Protein AF-A0A3Q1EYN3-F1 (afdb_monomer)

Sequence (110 aa):
MDIIWEILIIFQANFIVCISAQPNPPKIHEGWWAYKEVVQGSFVPVPSFWGLVNSAWNLCSVGKRQSPVNIETSHMIFDPFLTPIKLNTGGRKVTTHKCKHTLESLLSAY

Structure (mmCIF, N/CA/C/O backbone):
data_AF-A0A3Q1EYN3-F1
#
_entry.id   AF-A0A3Q1EYN3-F1
#
loop_
_atom_site.group_PDB
_atom_site.id
_atom_site.type_symbol
_atom_site.label_atom_id
_atom_site.label_alt_id
_atom_site.label_comp_id
_atom_site.label_asym_id
_atom_site.label_entity_id
_atom_site.label_seq_id
_atom_site.pdbx_PDB_ins_code
_atom_site.Cartn_x
_atom_site.Cartn_y
_atom_site.Cartn_z
_atom_site.occupancy
_atom_site.B_iso_or_equiv
_atom_site.auth_seq_id
_atom_site.auth_comp_id
_atom_site.auth_asym_id
_atom_site.auth_atom_id
_atom_site.pdbx_PDB_model_num
ATOM 1 N N . MET A 1 1 ? 38.931 -3.598 -57.487 1.00 60.00 1 MET A N 1
ATOM 2 C CA . MET A 1 1 ? 39.650 -3.230 -56.245 1.00 60.00 1 MET A CA 1
ATOM 3 C C . MET A 1 1 ? 38.738 -2.474 -55.282 1.00 60.00 1 MET A C 1
ATOM 5 O O . MET A 1 1 ? 39.017 -2.461 -54.095 1.00 60.00 1 MET A O 1
ATOM 9 N N . ASP A 1 2 ? 37.622 -1.929 -55.765 1.00 72.12 2 ASP A N 1
ATOM 10 C CA . ASP A 1 2 ? 36.728 -1.025 -55.027 1.00 72.12 2 ASP A CA 1
ATOM 11 C C . ASP A 1 2 ? 35.861 -1.745 -53.983 1.00 72.12 2 ASP A C 1
ATOM 13 O O . ASP A 1 2 ? 35.713 -1.279 -52.862 1.00 72.12 2 ASP A O 1
ATOM 17 N N . ILE A 1 3 ? 35.395 -2.961 -54.293 1.00 77.00 3 ILE A N 1
ATOM 18 C CA . ILE A 1 3 ? 34.571 -3.778 -53.381 1.00 77.00 3 ILE A CA 1
ATOM 19 C C . ILE A 1 3 ? 35.334 -4.160 -52.101 1.00 77.00 3 ILE A C 1
ATOM 21 O O . ILE A 1 3 ? 34.754 -4.238 -51.023 1.00 77.00 3 ILE A O 1
ATOM 25 N N . ILE A 1 4 ? 36.647 -4.389 -52.208 1.00 80.12 4 ILE A N 1
ATOM 26 C CA . ILE A 1 4 ? 37.482 -4.761 -51.058 1.00 80.12 4 ILE A CA 1
ATOM 27 C C . ILE A 1 4 ? 37.583 -3.581 -50.085 1.00 80.12 4 ILE A C 1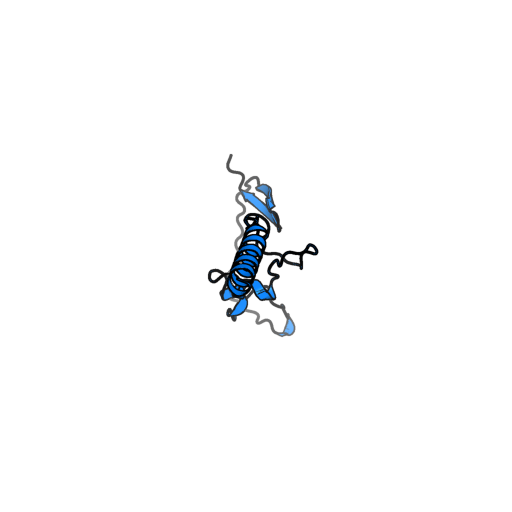
ATOM 29 O O . ILE A 1 4 ? 37.473 -3.785 -48.880 1.00 80.12 4 ILE A O 1
ATOM 33 N N . TRP A 1 5 ? 37.731 -2.357 -50.598 1.00 70.44 5 TRP A N 1
ATOM 34 C CA . TRP A 1 5 ? 37.787 -1.140 -49.785 1.00 70.44 5 TRP A CA 1
ATOM 35 C C . TRP A 1 5 ? 36.452 -0.822 -49.107 1.00 70.44 5 TRP A C 1
ATOM 37 O O . TRP A 1 5 ? 36.449 -0.484 -47.927 1.00 70.44 5 TRP A O 1
ATOM 47 N N . GLU A 1 6 ? 35.328 -1.017 -49.798 1.00 79.62 6 GLU A N 1
ATOM 48 C CA . GLU A 1 6 ? 33.979 -0.849 -49.233 1.00 79.62 6 GLU A CA 1
ATOM 49 C C . GLU A 1 6 ? 33.725 -1.798 -48.050 1.00 79.62 6 GLU A C 1
ATOM 51 O O . GLU A 1 6 ? 33.293 -1.377 -46.975 1.00 79.62 6 GLU A O 1
ATOM 56 N N . ILE A 1 7 ? 34.075 -3.081 -48.199 1.00 82.50 7 ILE A N 1
ATOM 57 C CA . ILE A 1 7 ? 33.946 -4.070 -47.115 1.00 82.50 7 ILE A CA 1
ATOM 58 C C . ILE A 1 7 ? 34.841 -3.688 -45.929 1.00 82.50 7 ILE A C 1
ATOM 60 O O . ILE A 1 7 ? 34.429 -3.807 -44.773 1.00 82.50 7 ILE A O 1
ATOM 64 N N . LEU A 1 8 ? 36.049 -3.195 -46.204 1.00 78.88 8 LEU A N 1
ATOM 65 C CA . LEU A 1 8 ? 36.998 -2.779 -45.176 1.00 78.88 8 LEU A CA 1
ATOM 66 C C . LEU A 1 8 ? 36.474 -1.562 -44.399 1.00 78.88 8 LEU A C 1
ATOM 68 O O . LEU A 1 8 ? 36.547 -1.555 -43.173 1.00 78.88 8 LEU A O 1
ATOM 72 N N . ILE A 1 9 ? 35.860 -0.589 -45.076 1.00 81.38 9 ILE A N 1
ATOM 73 C CA . ILE A 1 9 ? 35.227 0.580 -44.445 1.00 81.38 9 ILE A CA 1
ATOM 74 C C . ILE A 1 9 ? 34.046 0.158 -43.566 1.00 81.38 9 ILE A C 1
ATOM 76 O O . ILE A 1 9 ? 33.943 0.613 -42.426 1.00 81.38 9 ILE A O 1
ATOM 80 N N . ILE A 1 10 ? 33.191 -0.752 -44.041 1.00 81.62 10 ILE A N 1
ATOM 81 C CA . ILE A 1 10 ? 32.051 -1.258 -43.262 1.00 81.62 10 ILE A CA 1
ATOM 82 C C . ILE A 1 10 ? 32.539 -1.983 -42.000 1.00 81.62 10 ILE A C 1
ATOM 84 O O . ILE A 1 10 ? 31.991 -1.771 -40.916 1.00 81.62 10 ILE A O 1
ATOM 88 N N . PHE A 1 11 ? 33.586 -2.804 -42.098 1.00 79.12 11 PHE A N 1
ATOM 89 C CA . PHE A 1 11 ? 34.165 -3.481 -40.933 1.00 79.12 11 PHE A CA 1
ATOM 90 C C . PHE A 1 11 ? 34.770 -2.499 -39.924 1.00 79.12 11 PHE A C 1
ATOM 92 O O . PHE A 1 11 ? 34.531 -2.636 -38.723 1.00 79.12 11 PHE A O 1
ATOM 99 N N . GLN A 1 12 ? 35.503 -1.487 -40.395 1.00 77.50 12 GLN A N 1
ATOM 100 C CA . GLN A 1 12 ? 36.088 -0.449 -39.540 1.00 77.50 12 GLN A CA 1
ATOM 101 C C . GLN A 1 12 ? 34.999 0.383 -38.845 1.00 77.50 12 GLN A C 1
ATOM 103 O O . GLN A 1 12 ? 35.088 0.635 -37.645 1.00 77.50 12 GLN A O 1
ATOM 108 N N . ALA A 1 13 ? 33.928 0.741 -39.560 1.00 78.25 13 ALA A N 1
ATOM 109 C CA . ALA A 1 13 ? 32.799 1.477 -38.997 1.00 78.25 13 ALA A CA 1
ATOM 110 C C . ALA A 1 13 ? 32.061 0.665 -37.918 1.00 78.25 13 ALA A C 1
ATOM 112 O O . ALA A 1 13 ? 31.810 1.182 -36.829 1.00 78.25 13 ALA A O 1
ATOM 113 N N . ASN A 1 14 ? 31.780 -0.619 -38.171 1.00 72.56 14 ASN A N 1
ATOM 114 C CA . ASN A 1 14 ? 31.164 -1.505 -37.177 1.00 72.56 14 ASN A CA 1
ATOM 115 C C . ASN A 1 14 ? 32.053 -1.680 -35.937 1.00 72.56 14 ASN A C 1
ATOM 117 O O . ASN A 1 14 ? 31.559 -1.672 -34.812 1.00 72.56 14 ASN A O 1
ATOM 121 N N . PHE A 1 15 ? 33.371 -1.781 -36.123 1.00 74.06 15 PHE A N 1
ATOM 122 C CA . PHE A 1 15 ? 34.322 -1.903 -35.020 1.00 74.06 15 PHE A CA 1
ATOM 123 C C . PHE A 1 15 ? 34.372 -0.638 -34.145 1.00 74.06 15 PHE A C 1
ATOM 125 O O . PHE A 1 15 ? 34.338 -0.737 -32.918 1.00 74.06 15 PHE A O 1
ATOM 132 N N . ILE A 1 16 ? 34.366 0.552 -34.756 1.00 74.94 16 ILE A N 1
ATOM 133 C CA . ILE A 1 16 ? 34.343 1.838 -34.038 1.00 74.94 16 ILE A CA 1
ATOM 134 C C . ILE A 1 16 ? 33.036 2.009 -33.246 1.00 74.94 16 ILE A C 1
ATOM 136 O O . ILE A 1 16 ? 33.074 2.415 -32.081 1.00 74.94 16 ILE A O 1
ATOM 140 N N . VAL A 1 17 ? 31.889 1.647 -33.834 1.00 71.31 17 VAL A N 1
ATOM 141 C CA . VAL A 1 17 ? 30.582 1.687 -33.151 1.00 71.31 17 VAL A CA 1
ATOM 142 C C . VAL A 1 17 ? 30.586 0.775 -31.919 1.00 71.31 17 VAL A C 1
ATOM 144 O O . VAL A 1 17 ? 30.181 1.213 -30.840 1.00 71.31 17 VAL A O 1
ATOM 147 N N . CYS A 1 18 ? 31.135 -0.437 -32.034 1.00 63.47 18 CYS A N 1
ATOM 148 C CA . CYS A 1 18 ? 31.250 -1.380 -30.919 1.00 63.47 18 CYS A CA 1
ATOM 149 C C . CYS A 1 18 ? 32.170 -0.889 -29.785 1.00 63.47 18 CYS A C 1
ATOM 151 O O . CYS A 1 18 ? 31.864 -1.135 -28.622 1.00 63.47 18 CYS A O 1
ATOM 153 N N . ILE A 1 19 ? 33.266 -0.176 -30.082 1.00 64.50 19 ILE A N 1
ATOM 154 C CA . ILE A 1 19 ? 34.188 0.347 -29.050 1.00 64.50 19 ILE A CA 1
ATOM 155 C C . ILE A 1 19 ? 33.606 1.572 -28.319 1.00 64.50 19 ILE A C 1
ATOM 157 O O . ILE A 1 19 ? 33.895 1.789 -27.137 1.00 64.50 19 ILE A O 1
ATOM 161 N N . SER A 1 20 ? 32.757 2.361 -28.988 1.00 61.19 20 SER A N 1
ATOM 162 C CA . SER A 1 20 ? 32.083 3.516 -28.370 1.00 61.19 20 SER A CA 1
ATOM 163 C C . SER A 1 20 ? 31.028 3.122 -27.328 1.00 61.19 20 SER A C 1
ATOM 165 O O . SER A 1 20 ? 30.702 3.917 -26.443 1.00 61.19 20 SER A O 1
ATOM 167 N N . ALA A 1 21 ? 30.538 1.880 -27.385 1.00 57.41 21 ALA A N 1
ATOM 168 C CA . ALA A 1 21 ? 29.652 1.310 -26.383 1.00 57.41 21 ALA A CA 1
ATOM 169 C C . ALA A 1 21 ? 30.456 0.954 -25.126 1.00 57.41 21 ALA A C 1
ATOM 171 O O . ALA A 1 21 ? 30.796 -0.199 -24.883 1.00 57.41 21 ALA A O 1
ATOM 172 N N . GLN A 1 22 ? 30.774 1.958 -24.310 1.00 55.25 22 GLN A N 1
ATOM 173 C CA . GLN A 1 22 ? 31.258 1.721 -22.954 1.00 55.25 22 GLN A CA 1
ATOM 174 C C . GLN A 1 22 ? 30.134 1.036 -22.163 1.00 55.25 22 GLN A C 1
ATOM 176 O O . GLN A 1 22 ? 29.096 1.669 -21.931 1.00 55.25 22 GLN A O 1
ATOM 181 N N . PRO A 1 23 ? 30.295 -0.223 -21.707 1.00 53.56 23 PRO A N 1
ATOM 182 C CA . PRO A 1 23 ? 29.399 -0.775 -20.714 1.00 53.56 23 PRO A CA 1
ATOM 183 C C . PRO A 1 23 ? 29.762 -0.072 -19.412 1.00 53.56 23 PRO A C 1
ATOM 185 O O . PRO A 1 23 ? 30.631 -0.521 -18.674 1.00 53.56 23 PRO A O 1
ATOM 188 N N . ASN A 1 24 ? 29.139 1.075 -19.144 1.00 49.69 24 ASN A N 1
ATOM 189 C CA . ASN A 1 24 ? 29.135 1.618 -17.797 1.00 49.69 24 ASN A CA 1
ATOM 190 C C . ASN A 1 24 ? 28.426 0.572 -16.933 1.00 49.69 24 ASN A C 1
ATOM 192 O O . ASN A 1 24 ? 27.219 0.389 -17.121 1.00 49.69 24 ASN A O 1
ATOM 196 N N . PRO A 1 25 ? 29.120 -0.140 -16.020 1.00 51.34 25 PRO A N 1
ATOM 197 C CA . PRO A 1 25 ? 28.427 -1.000 -15.084 1.00 51.34 25 PRO A CA 1
ATOM 198 C C . PRO A 1 25 ? 27.495 -0.076 -14.302 1.00 51.34 25 PRO A C 1
ATOM 200 O O . PRO A 1 25 ? 27.960 0.894 -13.686 1.00 51.34 25 PRO A O 1
ATOM 203 N N . PRO A 1 26 ? 26.176 -0.281 -14.388 1.00 52.38 26 PRO A N 1
ATOM 204 C CA . PRO A 1 26 ? 25.257 0.643 -13.771 1.00 52.38 26 PRO A CA 1
ATOM 205 C C . PRO A 1 26 ? 25.512 0.547 -12.260 1.00 52.38 26 PRO A C 1
ATOM 207 O O . PRO A 1 26 ? 25.505 -0.539 -11.677 1.00 52.38 26 PRO A O 1
ATOM 210 N N . LYS A 1 27 ? 25.843 1.684 -11.632 1.00 47.22 27 LYS A N 1
ATOM 211 C CA . LYS A 1 27 ? 26.044 1.823 -10.180 1.00 47.22 27 LYS A CA 1
ATOM 212 C C . LYS A 1 27 ? 24.689 1.616 -9.480 1.00 47.22 27 LYS A C 1
ATOM 214 O O . LYS A 1 27 ? 24.075 2.558 -8.997 1.00 47.22 27 LYS A O 1
ATOM 219 N N . ILE A 1 28 ? 24.189 0.382 -9.509 1.00 48.47 28 ILE A N 1
ATOM 220 C CA . ILE A 1 28 ? 22.804 0.001 -9.190 1.00 48.47 28 ILE A CA 1
ATOM 221 C C . ILE A 1 28 ? 22.568 -0.193 -7.693 1.00 48.47 28 ILE A C 1
ATOM 223 O O . ILE A 1 28 ? 21.422 -0.221 -7.269 1.00 48.47 28 ILE A O 1
ATOM 227 N N . HIS A 1 29 ? 23.608 -0.291 -6.867 1.00 51.47 29 HIS A N 1
ATOM 228 C CA . HIS A 1 29 ? 23.413 -0.758 -5.491 1.00 51.47 29 HIS A CA 1
ATOM 229 C C . HIS A 1 29 ? 22.727 0.252 -4.561 1.00 51.47 29 HIS A C 1
ATOM 231 O O . HIS A 1 29 ? 22.235 -0.137 -3.511 1.00 51.47 29 HIS A O 1
ATOM 237 N N . GLU A 1 30 ? 22.642 1.530 -4.936 1.00 54.53 30 GLU A N 1
ATOM 238 C CA . GLU A 1 30 ? 22.097 2.550 -4.037 1.00 54.53 30 GLU A CA 1
ATOM 239 C C . GLU A 1 30 ? 20.789 3.180 -4.530 1.00 54.53 30 GLU A C 1
ATOM 241 O O . GLU A 1 30 ? 20.156 3.894 -3.769 1.00 54.53 30 GLU A O 1
ATOM 246 N N . GLY A 1 31 ? 20.349 2.981 -5.773 1.00 65.94 31 GLY A N 1
ATOM 247 C CA . GLY A 1 31 ? 19.258 3.775 -6.373 1.00 65.94 31 GLY A CA 1
ATOM 248 C C . GLY A 1 31 ? 18.335 2.997 -7.302 1.00 65.94 31 GLY A C 1
ATOM 249 O O . GLY A 1 31 ? 17.758 3.578 -8.210 1.00 65.94 31 GLY A O 1
ATOM 250 N N . TRP A 1 32 ? 18.224 1.687 -7.100 1.00 74.12 32 TRP A N 1
ATOM 251 C CA . TRP A 1 32 ? 17.447 0.758 -7.929 1.00 74.12 32 TRP A CA 1
ATOM 252 C C . TRP A 1 32 ? 15.919 0.911 -7.853 1.00 74.12 32 TRP A C 1
ATOM 254 O O . TRP A 1 32 ? 15.211 0.275 -8.627 1.00 74.12 32 TRP A O 1
ATOM 264 N N . TRP A 1 33 ? 15.404 1.749 -6.952 1.00 85.19 33 TRP A N 1
ATOM 265 C CA . TRP A 1 33 ? 13.999 2.144 -6.875 1.00 85.19 33 TRP A CA 1
ATOM 266 C C . TRP A 1 33 ? 13.880 3.526 -6.231 1.00 85.19 33 TRP A C 1
ATOM 268 O O . TRP A 1 33 ? 14.758 3.951 -5.476 1.00 85.19 33 TRP A O 1
ATOM 278 N N . ALA A 1 34 ? 12.804 4.248 -6.536 1.00 85.69 34 ALA A N 1
ATOM 279 C CA . ALA A 1 34 ? 12.537 5.552 -5.941 1.00 85.69 34 ALA A CA 1
ATOM 280 C C . ALA A 1 34 ? 11.036 5.814 -5.790 1.00 85.69 34 ALA A C 1
ATOM 282 O O . ALA A 1 34 ? 10.208 5.163 -6.419 1.00 85.69 34 ALA A O 1
ATOM 283 N N . TYR A 1 35 ? 10.696 6.806 -4.965 1.00 86.56 35 TYR A N 1
ATOM 284 C CA . TYR A 1 35 ? 9.326 7.317 -4.841 1.00 86.56 35 TYR A CA 1
ATOM 285 C C . TYR A 1 35 ? 8.967 8.337 -5.927 1.00 86.56 35 TYR A C 1
ATOM 287 O O . TYR A 1 35 ? 7.795 8.502 -6.249 1.00 86.56 35 TYR A O 1
ATOM 295 N N . LYS A 1 36 ? 9.968 9.027 -6.482 1.00 81.38 36 LYS A N 1
ATOM 296 C CA . LYS A 1 36 ? 9.811 10.048 -7.518 1.00 81.38 36 LYS A CA 1
ATOM 297 C C . LYS A 1 36 ? 10.839 9.818 -8.620 1.00 81.38 36 LYS A C 1
ATOM 299 O O . LYS A 1 36 ? 11.901 9.253 -8.367 1.00 81.38 36 LYS A O 1
ATOM 304 N N . GLU A 1 37 ? 10.505 10.260 -9.826 1.00 69.56 37 GLU A N 1
ATOM 305 C CA . GLU A 1 37 ? 11.425 10.293 -10.958 1.00 69.56 37 GLU A CA 1
ATOM 306 C C . GLU A 1 37 ? 12.737 11.011 -10.600 1.00 69.56 37 GLU A C 1
ATOM 308 O O . GLU A 1 37 ? 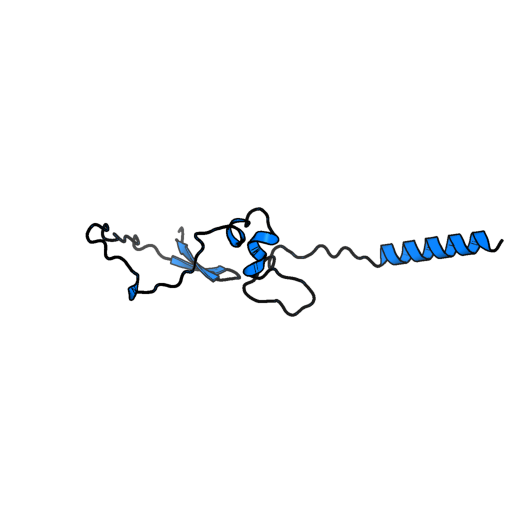12.746 12.051 -9.934 1.00 69.56 37 GLU A O 1
ATOM 313 N N . VAL A 1 38 ? 13.858 10.431 -11.031 1.00 63.38 38 VAL A N 1
ATOM 314 C CA . VAL A 1 38 ? 15.187 11.024 -10.870 1.00 63.38 38 VAL A CA 1
ATOM 315 C C . VAL A 1 38 ? 15.529 11.765 -12.158 1.00 63.38 38 VAL A C 1
ATOM 317 O O . VAL A 1 38 ? 15.629 11.167 -13.227 1.00 63.38 38 VAL A O 1
ATOM 320 N N . VAL A 1 39 ? 15.713 13.081 -12.063 1.00 56.97 39 VAL A N 1
ATOM 321 C CA . VAL A 1 39 ? 16.044 13.939 -13.207 1.00 56.97 39 VAL A CA 1
ATOM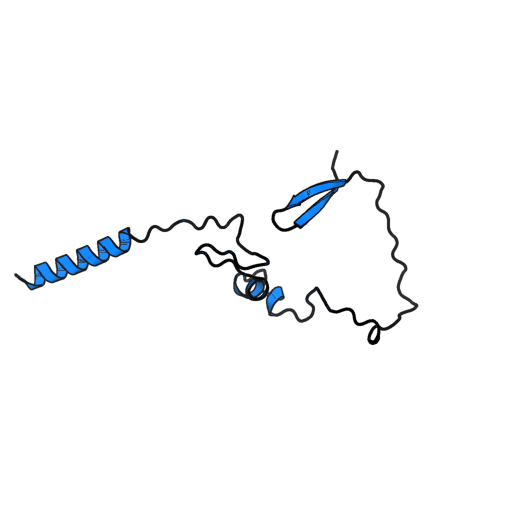 322 C C . VAL A 1 39 ? 17.554 13.897 -13.452 1.00 56.97 39 VAL A C 1
ATOM 324 O O . VAL A 1 39 ? 18.264 14.784 -13.001 1.00 56.97 39 VAL A O 1
ATOM 327 N N . GLN A 1 40 ? 18.067 12.846 -14.105 1.00 54.09 40 GLN A N 1
ATOM 328 C CA . GLN A 1 40 ? 19.430 12.818 -14.676 1.00 54.09 40 GLN A CA 1
ATOM 329 C C . GLN A 1 40 ? 19.670 11.541 -15.504 1.00 54.09 40 GLN A C 1
ATOM 331 O O . GLN A 1 40 ? 20.377 10.631 -15.083 1.00 54.09 40 GLN A O 1
ATOM 336 N N . GLY A 1 41 ? 19.055 11.454 -16.689 1.00 59.66 41 GLY A N 1
ATOM 337 C CA . GLY A 1 41 ? 19.469 10.534 -17.765 1.00 59.66 41 GLY A CA 1
ATOM 338 C C . GLY A 1 41 ? 19.437 9.022 -17.483 1.00 59.66 41 GLY A C 1
ATOM 339 O O . GLY A 1 41 ? 19.886 8.256 -18.329 1.00 59.66 41 GLY A O 1
ATOM 340 N N . SER A 1 42 ? 18.917 8.578 -16.336 1.00 67.00 42 SER A N 1
ATOM 341 C CA . SER A 1 42 ? 18.797 7.170 -15.945 1.00 67.00 42 SER A CA 1
ATOM 342 C C . SER A 1 42 ? 17.383 6.890 -15.441 1.00 67.00 42 SER A C 1
ATOM 344 O O . SER A 1 42 ? 16.863 7.625 -14.600 1.00 67.00 42 SER A O 1
ATOM 346 N N . PHE A 1 43 ? 16.751 5.838 -15.965 1.00 75.44 43 PHE A N 1
ATOM 347 C CA . PHE A 1 43 ? 15.412 5.426 -15.555 1.00 75.44 43 PHE A CA 1
ATOM 348 C C . PHE A 1 43 ? 15.472 4.729 -14.192 1.00 75.44 43 PHE A C 1
ATOM 350 O O . PHE A 1 43 ? 16.025 3.637 -14.068 1.00 75.44 43 PHE A O 1
ATOM 357 N N . VAL A 1 44 ? 14.880 5.355 -13.173 1.00 82.06 44 VAL A N 1
ATOM 358 C CA . VAL A 1 44 ? 14.694 4.760 -11.845 1.00 82.06 44 VAL A CA 1
ATOM 359 C C . VAL A 1 44 ? 13.214 4.418 -11.671 1.00 82.06 44 VAL A C 1
ATOM 361 O O . VAL A 1 44 ? 12.373 5.308 -11.826 1.00 82.06 44 VAL A O 1
ATOM 364 N N . PRO A 1 45 ? 12.866 3.158 -11.353 1.00 84.44 45 PRO A N 1
ATOM 365 C CA . PRO A 1 45 ? 11.477 2.741 -11.286 1.00 84.44 45 PRO A CA 1
ATOM 366 C C . PRO A 1 45 ? 10.763 3.396 -10.103 1.00 84.44 45 PRO A C 1
ATOM 368 O O . PRO A 1 45 ? 11.145 3.240 -8.938 1.00 84.44 45 PRO A O 1
ATOM 371 N N . VAL A 1 46 ? 9.702 4.125 -10.437 1.00 89.50 46 VAL A N 1
ATOM 372 C CA . VAL A 1 46 ? 8.754 4.727 -9.492 1.00 89.50 46 VAL A CA 1
ATOM 373 C C . VAL A 1 46 ? 7.722 3.684 -9.027 1.00 89.50 46 VAL A C 1
ATOM 375 O O . VAL A 1 46 ? 7.661 2.608 -9.631 1.00 89.50 46 VAL A O 1
ATOM 378 N N . PRO A 1 47 ? 6.889 3.963 -8.002 1.00 92.69 47 PRO A N 1
ATOM 379 C CA . PRO A 1 47 ? 5.996 2.964 -7.406 1.00 92.69 47 PRO A CA 1
ATOM 380 C C . PRO A 1 47 ? 5.137 2.179 -8.401 1.00 92.69 47 PRO A C 1
ATOM 382 O O . PRO A 1 47 ? 5.032 0.959 -8.292 1.00 92.69 47 PRO A O 1
ATOM 385 N N . SER A 1 48 ? 4.615 2.843 -9.436 1.00 90.56 48 SER A N 1
ATOM 386 C CA . SER A 1 48 ? 3.810 2.208 -10.490 1.00 90.56 48 SER A CA 1
ATOM 387 C C . SER A 1 48 ? 4.549 1.121 -11.288 1.00 90.56 48 SER A C 1
ATOM 389 O O . SER A 1 48 ? 3.903 0.306 -11.939 1.00 90.56 48 SER A O 1
ATOM 391 N N . PHE A 1 49 ? 5.887 1.092 -11.250 1.00 92.00 49 PHE A N 1
ATOM 392 C CA . PHE A 1 49 ? 6.728 0.153 -12.000 1.00 92.00 49 PHE A CA 1
ATOM 393 C C . PHE A 1 49 ? 7.439 -0.883 -11.125 1.00 92.00 49 PHE A C 1
ATOM 395 O O . PHE A 1 49 ? 8.027 -1.810 -11.680 1.00 92.00 49 PHE A O 1
ATOM 402 N N . TRP A 1 50 ? 7.395 -0.786 -9.790 1.00 93.00 50 TRP A N 1
ATOM 403 C CA . TRP A 1 50 ? 8.158 -1.683 -8.904 1.00 93.00 50 TRP A CA 1
ATOM 404 C C . TRP A 1 50 ? 7.889 -3.169 -9.166 1.00 93.00 50 TRP A C 1
ATOM 406 O O . TRP A 1 50 ? 8.829 -3.958 -9.217 1.00 93.00 50 TRP A O 1
ATOM 416 N N . GLY A 1 51 ? 6.631 -3.542 -9.415 1.00 93.50 51 GLY A N 1
ATOM 417 C CA . GLY A 1 51 ? 6.268 -4.930 -9.715 1.00 93.50 51 GLY A CA 1
ATOM 418 C C . GLY A 1 51 ? 6.597 -5.403 -11.133 1.00 93.50 51 GLY A C 1
ATOM 419 O O . GLY A 1 51 ? 6.525 -6.598 -11.392 1.00 93.50 51 GLY A O 1
ATOM 420 N N . LEU A 1 52 ? 6.967 -4.493 -12.039 1.00 91.50 52 LEU A N 1
ATOM 421 C CA . LEU A 1 52 ? 7.296 -4.804 -13.437 1.00 91.50 52 LEU A CA 1
ATOM 422 C C . LEU A 1 52 ? 8.806 -4.948 -13.664 1.00 91.50 52 LEU A C 1
ATOM 424 O O . LEU A 1 52 ? 9.230 -5.659 -14.569 1.00 91.50 52 LEU A O 1
ATOM 428 N N . VAL A 1 53 ? 9.617 -4.269 -12.850 1.00 89.31 53 VAL A N 1
ATOM 429 C CA . VAL A 1 53 ? 11.083 -4.219 -13.005 1.00 89.31 53 VAL A CA 1
ATOM 430 C C . VAL A 1 53 ? 11.828 -5.282 -12.203 1.00 89.31 53 VAL A C 1
ATOM 432 O O . VAL A 1 53 ? 13.010 -5.512 -12.443 1.00 89.31 53 VAL A O 1
ATOM 435 N N . ASN A 1 54 ? 11.160 -5.923 -11.242 1.00 86.69 54 ASN A N 1
ATOM 436 C CA . ASN A 1 54 ? 11.741 -6.968 -10.411 1.00 86.69 54 ASN A CA 1
ATOM 437 C C . ASN A 1 54 ? 10.701 -8.059 -10.128 1.00 86.69 54 ASN A C 1
ATOM 439 O O . ASN A 1 54 ? 9.673 -7.797 -9.501 1.00 86.69 54 ASN A O 1
ATOM 443 N N . SER A 1 55 ? 10.984 -9.298 -10.542 1.00 89.50 55 SER A N 1
ATOM 444 C CA . SER A 1 55 ? 10.075 -10.434 -10.337 1.00 89.50 55 SER A CA 1
ATOM 445 C C . SER A 1 55 ? 9.816 -10.733 -8.858 1.00 89.50 55 SER A C 1
ATOM 447 O O . SER A 1 55 ? 8.719 -11.173 -8.513 1.00 89.50 55 SER A O 1
ATOM 449 N N . ALA A 1 56 ? 10.766 -10.426 -7.967 1.00 92.38 56 ALA A N 1
ATOM 450 C CA . ALA A 1 56 ? 10.585 -10.569 -6.523 1.00 92.38 56 ALA A CA 1
ATOM 451 C C . ALA A 1 56 ? 9.552 -9.581 -5.951 1.00 92.38 56 ALA A C 1
ATOM 453 O O . ALA A 1 56 ? 9.047 -9.790 -4.849 1.00 92.38 56 ALA A O 1
ATOM 454 N N . TRP A 1 57 ? 9.221 -8.511 -6.683 1.00 93.38 57 TRP A N 1
ATOM 455 C CA . TRP A 1 57 ? 8.304 -7.450 -6.251 1.00 93.38 57 TRP A CA 1
ATOM 456 C C . TRP A 1 57 ? 6.973 -7.465 -7.005 1.00 93.38 57 TRP A C 1
ATOM 458 O O . TRP A 1 57 ? 6.202 -6.512 -6.917 1.00 93.38 57 TRP A O 1
ATOM 468 N N . ASN A 1 58 ? 6.656 -8.552 -7.715 1.00 94.88 58 ASN A N 1
ATOM 469 C CA . ASN A 1 58 ? 5.442 -8.669 -8.529 1.00 94.88 58 ASN A CA 1
ATOM 470 C C . ASN A 1 58 ? 4.149 -8.312 -7.759 1.00 94.88 58 ASN A C 1
ATOM 472 O O . ASN A 1 58 ? 3.226 -7.724 -8.320 1.00 94.88 58 ASN A O 1
ATOM 476 N N . LEU A 1 59 ? 4.092 -8.581 -6.446 1.00 96.06 59 LEU A N 1
ATOM 477 C CA . LEU A 1 59 ? 2.947 -8.219 -5.596 1.00 96.06 59 LEU A CA 1
ATOM 478 C C . LEU A 1 59 ? 2.602 -6.721 -5.625 1.00 96.06 59 LEU A C 1
ATOM 480 O O . LEU A 1 59 ? 1.429 -6.391 -5.468 1.00 96.06 59 LEU A O 1
ATOM 484 N N . CYS A 1 60 ? 3.566 -5.835 -5.888 1.00 95.25 60 CYS A N 1
ATOM 485 C CA . CYS A 1 60 ? 3.313 -4.402 -6.047 1.00 95.25 60 CYS A CA 1
ATOM 486 C C . CYS A 1 60 ? 2.428 -4.086 -7.266 1.00 95.25 60 CYS A C 1
ATOM 488 O O . CYS A 1 60 ? 1.774 -3.050 -7.283 1.00 95.25 60 CYS A O 1
ATOM 490 N N . SER A 1 61 ? 2.401 -4.962 -8.277 1.00 95.00 61 SER A N 1
ATOM 491 C CA . SER A 1 61 ? 1.577 -4.799 -9.480 1.00 95.00 61 SER A CA 1
ATOM 492 C C . SER A 1 61 ? 0.324 -5.679 -9.459 1.00 95.00 61 SER A C 1
ATOM 494 O O . SER A 1 61 ? -0.764 -5.197 -9.767 1.00 95.00 61 SER A O 1
ATOM 496 N N . VAL A 1 62 ? 0.441 -6.954 -9.068 1.00 96.12 62 VAL A N 1
ATOM 497 C CA . VAL A 1 62 ? -0.683 -7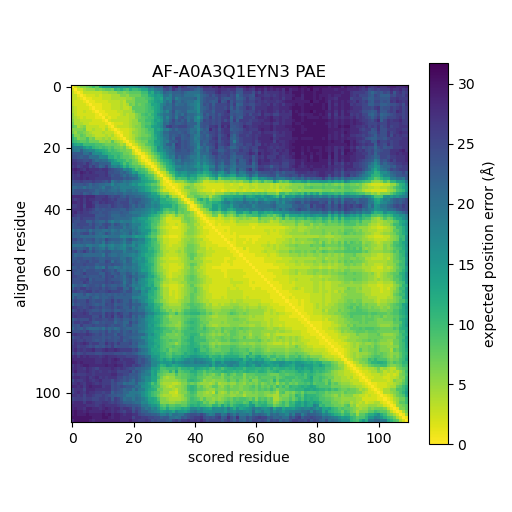.914 -9.144 1.00 96.12 62 VAL A CA 1
ATOM 498 C C . VAL A 1 62 ? -1.446 -8.094 -7.827 1.00 96.12 62 VAL A C 1
ATOM 500 O O . VAL A 1 62 ? -2.482 -8.765 -7.786 1.00 96.12 62 VAL A O 1
ATOM 503 N N . GLY A 1 63 ? -0.945 -7.533 -6.726 1.00 96.44 63 GLY A N 1
ATOM 504 C CA . GLY A 1 63 ? -1.552 -7.666 -5.408 1.00 96.44 63 GLY A CA 1
ATOM 505 C C . GLY A 1 63 ? -2.879 -6.912 -5.301 1.00 96.44 63 GLY A C 1
ATOM 506 O O . GLY A 1 63 ? -2.945 -5.711 -5.518 1.00 96.44 63 GLY A O 1
ATOM 507 N N . LYS A 1 64 ? -3.943 -7.600 -4.871 1.00 97.50 64 LYS A N 1
ATOM 508 C CA . LYS A 1 64 ? -5.276 -6.994 -4.651 1.00 97.50 64 LYS A CA 1
ATOM 509 C C . LYS A 1 64 ? -5.479 -6.407 -3.248 1.00 97.50 64 LYS A C 1
ATOM 511 O O . LYS A 1 64 ? -6.538 -5.871 -2.948 1.00 97.50 64 LYS A O 1
ATOM 516 N N . ARG A 1 65 ? -4.492 -6.575 -2.366 1.00 97.25 65 ARG A N 1
ATOM 517 C CA . ARG A 1 65 ? -4.518 -6.161 -0.953 1.00 97.25 65 ARG A CA 1
ATOM 518 C C . ARG A 1 65 ? -3.224 -5.421 -0.604 1.00 97.25 65 ARG A C 1
ATOM 520 O O . ARG A 1 65 ? -2.453 -5.881 0.229 1.00 97.25 65 ARG A O 1
ATOM 527 N N . GLN A 1 66 ? -2.942 -4.350 -1.340 1.00 97.25 66 GLN A N 1
ATOM 528 C CA . GLN A 1 66 ? -1.763 -3.504 -1.137 1.00 97.25 66 GLN A CA 1
ATOM 529 C C . GLN A 1 66 ? -2.071 -2.365 -0.157 1.00 97.25 66 GLN A C 1
ATOM 531 O O . GLN A 1 66 ? -3.222 -1.965 -0.004 1.00 97.25 66 GLN A O 1
ATOM 536 N N . SER A 1 67 ? -1.032 -1.850 0.494 1.00 96.44 67 SER A N 1
ATOM 537 C CA . SER A 1 67 ? -1.076 -0.653 1.339 1.00 96.44 67 SER A CA 1
ATOM 538 C C . SER A 1 67 ? -0.260 0.479 0.700 1.00 96.44 67 SER A C 1
ATOM 540 O O . SER A 1 67 ? 0.713 0.175 0.007 1.00 96.44 67 SER A O 1
ATOM 542 N N . PRO A 1 68 ? -0.561 1.762 0.979 1.00 95.94 68 PRO A N 1
ATOM 543 C CA . PRO A 1 68 ? -1.634 2.259 1.848 1.00 95.94 68 PRO A CA 1
ATOM 544 C C . PRO A 1 68 ? -3.030 2.147 1.211 1.00 95.94 68 PRO A C 1
ATOM 546 O O . PRO A 1 68 ? -3.156 2.028 -0.004 1.00 95.94 68 PRO A O 1
ATOM 549 N N . VAL A 1 69 ? -4.076 2.202 2.043 1.00 95.69 69 VAL A N 1
ATOM 550 C CA . VAL A 1 69 ? -5.486 2.262 1.611 1.00 95.69 69 VAL A CA 1
ATOM 551 C C . VAL A 1 69 ? -6.161 3.505 2.187 1.00 95.69 69 VAL A C 1
ATOM 553 O O . VAL A 1 69 ? -5.764 3.986 3.250 1.00 95.69 69 VAL A O 1
ATOM 556 N N . ASN A 1 70 ? -7.185 4.017 1.504 1.00 96.25 70 ASN A N 1
ATOM 557 C CA . ASN A 1 70 ? -8.035 5.070 2.055 1.00 96.25 70 ASN A CA 1
ATOM 558 C C . ASN A 1 70 ? -8.892 4.500 3.198 1.00 96.25 70 ASN A C 1
ATOM 560 O O . ASN A 1 70 ? -9.529 3.461 3.022 1.00 96.25 70 ASN A O 1
ATOM 564 N N . ILE A 1 71 ? -8.912 5.161 4.358 1.00 96.25 71 ILE A N 1
ATOM 565 C CA . ILE A 1 71 ? -9.718 4.742 5.514 1.00 96.25 71 ILE A CA 1
ATOM 566 C C . ILE A 1 71 ? -10.952 5.644 5.596 1.00 96.25 71 ILE A C 1
ATOM 568 O O . ILE A 1 71 ? -10.921 6.715 6.198 1.00 96.25 71 ILE A O 1
ATOM 572 N N . GLU A 1 72 ? -12.049 5.199 4.988 1.00 96.56 72 GLU A N 1
ATOM 573 C CA . GLU A 1 72 ? -13.343 5.885 5.036 1.00 96.56 72 GLU A CA 1
ATOM 574 C C . GLU A 1 72 ? -14.125 5.425 6.266 1.00 96.56 72 GLU A C 1
ATOM 576 O O . GLU A 1 72 ? -14.668 4.320 6.303 1.00 96.56 72 GLU A O 1
ATOM 581 N N . THR A 1 73 ? -14.190 6.273 7.295 1.00 96.12 73 THR A N 1
ATOM 582 C CA . THR A 1 73 ? -14.848 5.939 8.571 1.00 96.12 73 THR A CA 1
ATOM 583 C C . THR A 1 73 ? -16.341 5.643 8.417 1.00 96.12 73 THR A C 1
ATOM 585 O O . THR A 1 73 ? -16.877 4.863 9.197 1.00 96.12 73 THR A O 1
ATOM 588 N N . SER A 1 74 ? -16.999 6.188 7.389 1.00 96.25 74 SER A N 1
ATOM 589 C CA . SER A 1 74 ? -18.398 5.894 7.043 1.00 96.25 74 SER A CA 1
ATOM 590 C C . SER A 1 74 ? -18.632 4.450 6.594 1.00 96.25 74 SER A C 1
ATOM 592 O O . SER A 1 74 ? -19.753 3.960 6.694 1.00 96.25 74 SER A O 1
ATOM 594 N N . HIS A 1 75 ? -17.600 3.775 6.083 1.00 95.75 75 HIS A N 1
ATOM 595 C CA . HIS A 1 75 ? -17.667 2.400 5.576 1.00 95.75 75 HIS A CA 1
ATOM 596 C C . HIS A 1 75 ? -16.975 1.395 6.509 1.00 95.75 75 HIS A C 1
ATOM 598 O O . HIS A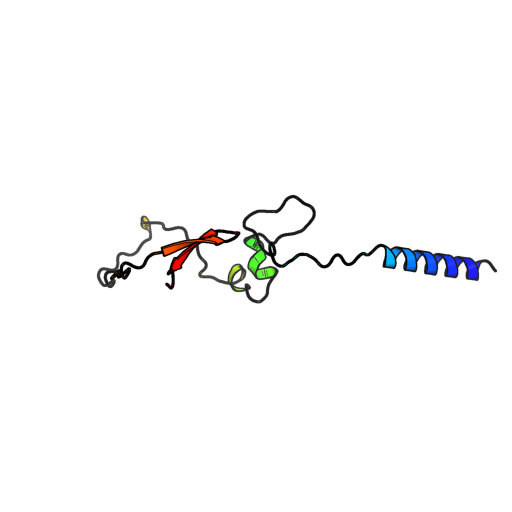 1 75 ? -16.876 0.209 6.191 1.00 95.75 75 HIS A O 1
ATOM 604 N N . MET A 1 76 ? -16.481 1.851 7.663 1.00 95.25 76 MET A N 1
ATOM 605 C CA . MET A 1 76 ? -15.819 0.997 8.640 1.00 95.25 76 MET A CA 1
ATOM 606 C C . MET A 1 76 ? -16.850 0.219 9.462 1.00 95.25 76 MET A C 1
ATOM 608 O O . MET A 1 76 ? -17.838 0.769 9.942 1.00 95.25 76 MET A O 1
ATOM 612 N N . ILE A 1 77 ? -16.591 -1.071 9.661 1.00 95.62 77 ILE A N 1
ATOM 613 C CA . ILE A 1 77 ? -17.408 -1.928 10.519 1.00 95.62 77 ILE A CA 1
ATOM 614 C C . ILE A 1 77 ? -16.819 -1.889 11.929 1.00 95.62 77 ILE A C 1
ATOM 616 O O . ILE A 1 77 ? -15.633 -2.157 12.117 1.00 95.62 77 ILE A O 1
ATOM 620 N N . PHE A 1 78 ? -17.651 -1.570 12.920 1.00 95.31 78 PHE A N 1
ATOM 621 C CA . PHE A 1 78 ? -17.286 -1.714 14.324 1.00 95.31 78 PHE A CA 1
ATOM 622 C C . PHE A 1 78 ? -17.404 -3.181 14.745 1.00 95.31 78 PHE A C 1
ATOM 624 O O . PHE A 1 78 ? -18.473 -3.778 14.620 1.00 95.31 78 PHE A O 1
ATOM 631 N N . ASP A 1 79 ? -16.317 -3.741 15.269 1.00 96.25 79 ASP A N 1
ATOM 632 C CA . ASP A 1 79 ? -16.284 -5.088 15.831 1.00 96.25 79 ASP A CA 1
ATOM 633 C C . ASP A 1 79 ? -16.003 -5.013 17.348 1.00 96.25 79 ASP A C 1
ATOM 635 O O . ASP A 1 79 ? -14.881 -4.684 17.749 1.00 96.25 79 ASP A O 1
ATOM 639 N N . PRO A 1 80 ? -17.002 -5.299 18.211 1.00 95.69 80 PRO A N 1
ATOM 640 C CA . PRO A 1 80 ? -16.846 -5.238 19.664 1.00 95.69 80 PRO A CA 1
ATOM 641 C C . PRO A 1 80 ? -15.975 -6.363 20.242 1.00 95.69 80 PRO A C 1
ATOM 643 O O . PRO A 1 80 ? -15.613 -6.296 21.417 1.00 95.69 80 PRO A O 1
ATOM 646 N N . PHE A 1 81 ? -15.642 -7.393 19.460 1.00 96.94 81 PHE A N 1
ATOM 647 C CA . PHE A 1 81 ? -14.857 -8.546 19.911 1.00 96.94 81 PHE A CA 1
ATOM 648 C C . PHE A 1 81 ? -13.372 -8.445 19.550 1.00 96.94 81 PHE A C 1
ATOM 650 O O . PHE A 1 81 ? -12.605 -9.379 19.805 1.00 96.94 81 PHE A O 1
ATOM 657 N N . LEU A 1 82 ? -12.933 -7.312 18.993 1.00 96.06 82 LEU A N 1
ATOM 658 C CA . LEU A 1 82 ? -11.519 -7.072 18.739 1.00 96.06 82 LEU A CA 1
ATOM 659 C C . LEU A 1 82 ? -10.728 -7.123 20.045 1.00 96.06 82 LEU A C 1
ATOM 661 O O . LEU A 1 82 ? -11.026 -6.436 21.023 1.00 96.06 82 LEU A O 1
ATOM 665 N N . THR A 1 83 ? -9.674 -7.937 20.046 1.00 96.12 83 THR A N 1
ATOM 666 C CA . THR A 1 83 ? -8.767 -8.017 21.190 1.00 96.12 83 THR A CA 1
ATOM 667 C C . THR A 1 83 ? -8.081 -6.661 21.377 1.00 96.12 83 THR A C 1
ATOM 669 O O . THR A 1 83 ? -7.452 -6.180 20.430 1.00 96.12 83 THR A O 1
ATOM 672 N N . PRO A 1 84 ? -8.139 -6.048 22.577 1.00 94.94 84 PRO A N 1
ATOM 673 C CA . PRO A 1 84 ? -7.414 -4.814 22.839 1.00 94.94 84 PRO A CA 1
ATOM 674 C C . PRO A 1 84 ? -5.920 -4.992 22.568 1.00 94.94 84 PRO A C 1
ATOM 676 O O . PRO A 1 84 ? -5.311 -5.977 22.998 1.00 94.94 84 PRO A O 1
ATOM 679 N N . ILE A 1 85 ? -5.319 -4.028 21.872 1.00 94.44 85 ILE A N 1
ATOM 680 C CA . ILE A 1 85 ? -3.891 -4.069 21.559 1.00 94.44 85 ILE A CA 1
ATOM 681 C C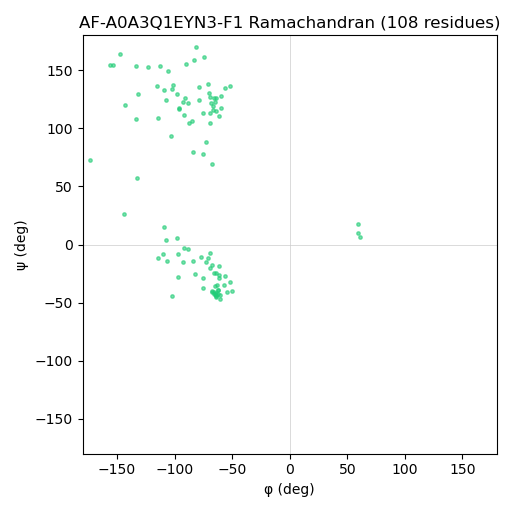 . ILE A 1 85 ? -3.103 -3.940 22.867 1.00 94.44 85 ILE A C 1
ATOM 683 O O . ILE A 1 85 ? -3.152 -2.913 23.543 1.00 94.44 85 ILE A O 1
ATOM 687 N N . LYS A 1 86 ? -2.354 -4.986 23.221 1.00 93.69 86 LYS A N 1
ATOM 688 C CA . LYS A 1 86 ? -1.435 -4.976 24.365 1.00 93.69 86 LYS A CA 1
ATOM 689 C C . LYS A 1 86 ? -0.052 -4.549 23.888 1.00 93.69 86 LYS A C 1
ATOM 691 O O . LYS A 1 86 ? 0.605 -5.288 23.160 1.00 93.69 86 LYS A O 1
ATOM 696 N N . LEU A 1 87 ? 0.390 -3.365 24.301 1.00 89.00 87 LEU A N 1
ATOM 697 C CA . LEU A 1 87 ? 1.707 -2.833 23.955 1.00 89.00 87 LEU A CA 1
ATOM 698 C C . LEU A 1 87 ? 2.702 -3.088 25.089 1.00 89.00 87 LEU A C 1
ATOM 700 O O . LEU A 1 87 ? 2.446 -2.741 26.239 1.00 89.00 87 LEU A O 1
ATOM 704 N N . ASN A 1 88 ? 3.857 -3.657 24.754 1.00 86.94 88 ASN A N 1
ATOM 705 C CA . ASN A 1 88 ? 5.004 -3.746 25.650 1.00 86.94 88 ASN A CA 1
ATOM 706 C C . ASN A 1 88 ? 6.258 -3.322 24.882 1.00 86.94 88 ASN A C 1
ATOM 708 O O . ASN A 1 88 ? 6.723 -4.034 23.996 1.00 86.94 88 ASN A O 1
ATOM 712 N N . THR A 1 89 ? 6.788 -2.145 25.207 1.00 81.38 89 THR A N 1
ATOM 713 C CA . THR A 1 89 ? 7.971 -1.568 24.551 1.00 81.38 89 THR A CA 1
ATOM 714 C C . THR A 1 89 ? 9.282 -1.934 25.255 1.00 81.38 89 THR A C 1
ATOM 716 O O . THR A 1 89 ? 10.359 -1.574 24.780 1.00 81.38 89 THR A O 1
ATOM 719 N N . GLY A 1 90 ? 9.221 -2.649 26.386 1.00 80.88 90 GLY A N 1
ATOM 720 C CA . GLY A 1 90 ? 10.384 -3.172 27.110 1.00 80.88 90 GLY A CA 1
ATOM 721 C C . GLY A 1 90 ? 11.401 -2.130 27.597 1.00 80.88 90 GLY A C 1
ATOM 722 O O . GLY A 1 90 ? 12.496 -2.520 27.987 1.00 80.88 90 GLY A O 1
ATOM 723 N N . GLY A 1 91 ? 11.091 -0.826 27.532 1.00 79.19 91 GLY A N 1
ATOM 724 C CA . GLY A 1 91 ? 11.985 0.265 27.954 1.00 79.19 91 GLY A CA 1
ATOM 725 C C . GLY A 1 91 ? 13.332 0.321 27.220 1.00 79.19 91 GLY A C 1
ATOM 726 O O . GLY A 1 91 ? 14.276 0.934 27.715 1.00 79.19 91 GLY A O 1
ATOM 727 N N . ARG A 1 92 ? 13.457 -0.347 26.066 1.00 80.50 92 ARG A N 1
ATOM 728 C CA . ARG A 1 92 ? 14.730 -0.468 25.348 1.00 80.50 92 ARG A CA 1
ATOM 729 C C . ARG A 1 92 ? 15.140 0.865 24.735 1.00 80.50 92 ARG A C 1
ATOM 731 O O . ARG A 1 92 ? 14.325 1.557 24.130 1.00 80.50 92 ARG A O 1
ATOM 738 N N . LYS A 1 93 ? 16.431 1.191 24.836 1.00 81.19 93 LYS A N 1
ATOM 739 C CA . LYS A 1 93 ? 17.006 2.331 24.123 1.00 81.19 93 LYS A CA 1
ATOM 740 C C . LYS A 1 93 ? 16.956 2.057 22.621 1.00 81.19 93 LYS A C 1
ATOM 742 O O . LYS A 1 93 ? 17.435 1.030 22.143 1.00 81.19 93 LYS A O 1
ATOM 747 N N . VAL A 1 94 ? 16.372 2.995 21.896 1.00 83.62 94 VAL A N 1
ATOM 748 C CA . VAL A 1 94 ? 16.224 2.940 20.445 1.00 83.62 94 VAL A CA 1
ATOM 749 C C . VAL A 1 94 ? 17.271 3.850 19.820 1.00 83.62 94 VAL A C 1
ATOM 751 O O . VAL A 1 94 ? 17.447 4.988 20.264 1.00 83.62 94 VAL A O 1
ATOM 754 N N . THR A 1 95 ? 17.966 3.359 18.799 1.00 85.69 95 THR A N 1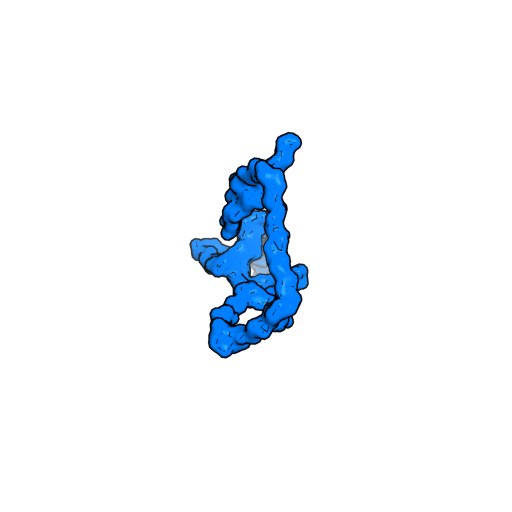
ATOM 755 C CA . THR A 1 95 ? 18.823 4.182 17.943 1.00 85.69 95 THR A CA 1
ATOM 756 C C . THR A 1 95 ? 18.097 4.480 16.645 1.00 85.69 95 THR A C 1
ATOM 758 O O . THR A 1 95 ? 17.448 3.617 16.053 1.00 85.69 95 THR A O 1
ATOM 761 N N . THR A 1 96 ? 18.196 5.726 16.196 1.00 83.75 96 THR A N 1
ATOM 762 C CA . THR A 1 96 ? 17.640 6.137 14.909 1.00 83.75 96 THR A CA 1
ATOM 763 C C . THR A 1 96 ? 18.715 6.001 13.847 1.00 83.75 96 THR A C 1
ATOM 765 O O . THR A 1 96 ? 19.780 6.611 13.947 1.00 83.75 96 THR A O 1
ATOM 768 N N . HIS A 1 97 ? 18.420 5.223 12.816 1.00 84.75 97 HIS A N 1
ATOM 769 C CA . HIS A 1 97 ? 19.256 5.047 11.644 1.00 84.75 97 HIS A CA 1
ATOM 770 C C . HIS A 1 97 ? 18.588 5.726 10.453 1.00 84.75 97 HIS A C 1
ATOM 772 O O . HIS A 1 97 ? 17.393 5.576 10.201 1.00 84.75 97 HIS A O 1
ATOM 778 N N . LYS A 1 98 ? 19.370 6.505 9.707 1.00 84.75 98 LYS A N 1
ATOM 779 C CA . LYS A 1 98 ? 18.910 7.072 8.446 1.00 84.75 98 LYS A CA 1
ATOM 780 C C . LYS A 1 98 ? 19.137 6.050 7.342 1.00 84.75 98 LYS A C 1
ATOM 782 O O . LYS A 1 98 ? 20.270 5.864 6.909 1.00 84.75 98 LYS A O 1
ATOM 787 N N . CYS A 1 99 ? 18.060 5.427 6.879 1.00 78.25 99 CYS A N 1
ATOM 788 C CA . CYS A 1 99 ? 18.051 4.691 5.624 1.00 78.25 99 CYS A CA 1
ATOM 789 C C . CYS A 1 99 ? 17.827 5.687 4.474 1.00 78.25 99 CYS A C 1
ATOM 791 O O . CYS A 1 99 ? 17.328 6.800 4.664 1.00 78.25 99 CYS A O 1
ATOM 793 N N . LYS A 1 100 ? 18.214 5.313 3.252 1.00 77.19 100 LYS A N 1
ATOM 794 C CA . LYS A 1 100 ? 18.154 6.221 2.094 1.00 77.19 100 LYS A CA 1
ATOM 795 C C . LYS A 1 100 ? 16.750 6.773 1.823 1.00 77.19 100 LYS A C 1
ATOM 797 O O . LYS A 1 100 ? 16.606 7.920 1.408 1.00 77.19 100 LYS A O 1
ATOM 802 N N . HIS A 1 101 ? 15.736 5.952 2.069 1.00 82.06 101 HIS A N 1
ATOM 803 C CA . HIS A 1 101 ? 14.345 6.250 1.750 1.00 82.06 101 HIS A CA 1
ATOM 804 C C . HIS A 1 101 ? 13.482 6.574 2.983 1.00 82.06 101 HIS A C 1
ATOM 806 O O . HIS A 1 101 ? 12.399 7.124 2.807 1.00 82.06 101 HIS A O 1
ATOM 812 N N . THR A 1 102 ? 13.958 6.279 4.203 1.00 82.56 102 THR A N 1
ATOM 813 C CA . THR A 1 102 ? 13.187 6.391 5.459 1.00 82.56 102 THR A CA 1
ATOM 814 C C . THR A 1 102 ? 14.123 6.554 6.669 1.00 82.56 102 THR A C 1
ATOM 816 O O . THR A 1 102 ? 15.268 6.111 6.635 1.00 82.56 102 THR A O 1
ATOM 819 N N . LEU A 1 103 ? 13.652 7.163 7.761 1.00 84.62 103 LEU A N 1
ATOM 820 C CA . LEU A 1 103 ? 14.301 7.056 9.074 1.00 84.62 103 LEU A CA 1
ATOM 821 C C . LEU A 1 103 ? 13.747 5.833 9.806 1.00 84.62 103 LEU A C 1
ATOM 823 O O . LEU A 1 103 ? 12.544 5.757 10.042 1.00 84.62 103 LEU A O 1
ATOM 827 N N . GLU A 1 104 ? 14.615 4.901 10.177 1.00 83.69 104 GLU A N 1
ATOM 828 C CA . GLU A 1 104 ? 14.227 3.670 10.857 1.00 83.69 104 GLU A CA 1
ATOM 829 C C . GLU A 1 104 ? 14.805 3.631 12.268 1.00 83.69 104 GLU A C 1
ATOM 831 O O . GLU A 1 104 ? 15.960 3.972 12.519 1.00 83.69 104 GLU A O 1
ATOM 836 N N . SER A 1 105 ? 13.975 3.216 13.213 1.00 78.62 105 SER A N 1
ATOM 837 C CA . SER A 1 105 ? 14.350 3.025 14.605 1.00 78.62 105 SER A CA 1
ATOM 838 C C . SER A 1 105 ? 14.700 1.558 14.829 1.00 78.62 105 SER A C 1
ATOM 840 O O . SER A 1 105 ? 13.833 0.697 14.690 1.00 78.62 105 SER A O 1
ATOM 842 N N . LEU A 1 106 ? 15.951 1.265 15.187 1.00 69.50 106 LEU A N 1
ATOM 843 C CA . LEU A 1 106 ? 16.394 -0.087 15.531 1.00 69.50 106 LEU A CA 1
ATOM 844 C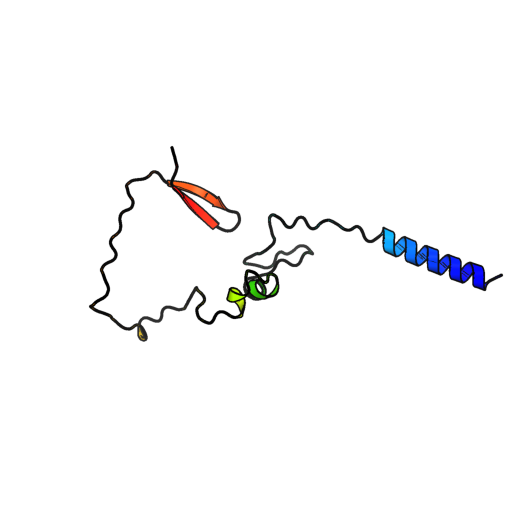 C . LEU A 1 106 ? 16.586 -0.211 17.043 1.00 69.50 106 LEU A C 1
ATOM 846 O O . LEU A 1 106 ? 16.911 0.751 17.744 1.00 69.50 106 LEU A O 1
ATOM 850 N N . LEU A 1 107 ? 16.367 -1.421 17.557 1.00 66.00 107 LEU A N 1
ATOM 851 C CA . LEU A 1 107 ? 16.707 -1.740 18.937 1.00 66.00 107 LEU A CA 1
ATOM 852 C C . LEU A 1 107 ? 18.229 -1.692 19.069 1.00 66.00 107 LEU A C 1
ATOM 854 O O . LEU A 1 107 ? 18.929 -2.455 18.405 1.00 66.00 107 LEU A O 1
ATOM 858 N N . SER A 1 108 ? 18.735 -0.806 19.926 1.00 56.19 108 SER A N 1
ATOM 859 C CA . SER A 1 108 ? 20.163 -0.750 20.219 1.00 56.19 108 SER A CA 1
ATOM 860 C C . SER A 1 108 ? 20.525 -2.003 21.014 1.00 56.19 108 SER A C 1
ATOM 862 O O . SER A 1 108 ? 20.189 -2.107 22.196 1.00 56.19 108 SER A O 1
ATOM 864 N N . ALA A 1 109 ? 21.172 -2.974 20.368 1.00 54.00 109 ALA A N 1
ATOM 865 C CA . ALA A 1 109 ? 21.889 -4.019 21.082 1.00 54.00 109 ALA A CA 1
ATOM 866 C C . ALA A 1 109 ? 23.110 -3.352 21.730 1.00 54.00 109 ALA A C 1
ATOM 868 O O . ALA A 1 109 ? 23.956 -2.804 21.024 1.00 54.00 109 ALA A O 1
ATOM 869 N N . TYR A 1 110 ? 23.117 -3.292 23.060 1.00 49.16 110 TYR A N 1
ATOM 870 C CA . TYR A 1 110 ? 24.334 -3.032 23.825 1.00 49.16 110 TYR A CA 1
ATOM 871 C C . TYR A 1 110 ? 25.193 -4.292 23.840 1.00 49.16 110 TYR A C 1
ATOM 873 O O . TYR A 1 110 ? 24.591 -5.386 23.959 1.00 49.16 110 TYR A O 1
#

Radius of gyration: 27.06 Å; Cα contacts (8 Å, |Δi|>4): 67; chains: 1; bounding box: 58×24×84 Å

Solvent-accessible surface area (backbone atoms only — not comparable to full-atom values): 7498 Å² total; per-residue (Å²): 121,65,70,63,53,52,54,50,50,54,51,51,52,52,51,53,57,58,65,69,60,69,82,70,78,73,84,51,91,83,54,72,57,38,89,57,80,56,95,70,99,52,95,38,42,28,67,95,36,45,21,77,78,34,81,93,36,30,59,72,65,75,47,92,82,65,81,88,74,90,84,58,75,91,76,58,82,87,66,93,81,63,78,79,86,82,85,81,78,82,86,63,62,67,41,81,44,81,50,99,92,49,81,44,76,42,79,57,81,126

Organism: NCBI:txid80966

Foldseek 3Di:
DVVVVVVVVVVVVVVVVVVVPDPPVPPCPQQQADCDADPDPDGRHHLQCQLVSDVVRVCSPPPPDDDDDDDDVVPDDDDPPDDPDDDDPPPFDWDWDDDPHDIDIDGDDD

Secondary structure (DSSP, 8-state):
-HHHHHHHHHHHHHHHHHHH-------GGGTS--SS--SSSS----GGGHHHH-GGGTHHHH-SS-S-----GGGPPP-TTPPP-----TTPPEEEEE-SSSEEEEE---

pLDDT: mean 80.29, std 14.69, range [47.22, 97.5]

Nearest PDB structures (foldseek):
  8glv-assembly1_Hg  TM=2.695E-01  e=7.697E+00  Chlamydomonas reinhardtii
  8glv-assembl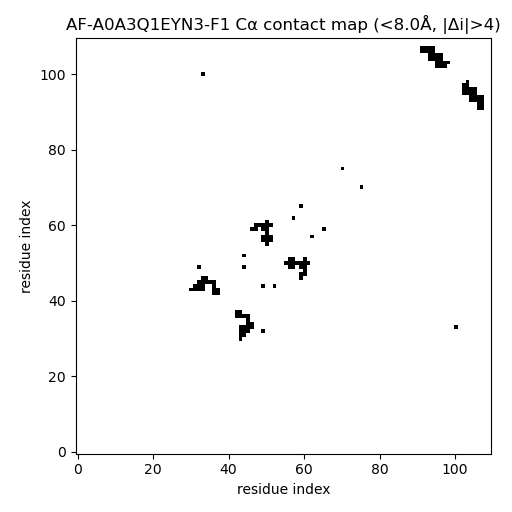y1_6T  TM=2.559E-01  e=7.697E+00  Chlamydomonas reinhardtii
  6u42-assembly1_7A  TM=2.710E-01  e=9.405E+00  Chlamydomonas reinhardtii

Mean predicted aligned error: 13.77 Å

InterPro domains:
  IPR001148 Alpha carbonic anhydrase domain [PS51144] (31-110)
  IPR036398 Alpha carbonic anhydrase domain superfamily [G3DSA:3.10.200.10] (33-109)
  IPR036398 Alpha carbonic anhydrase domain superfamily [SSF51069] (46-95)